Protein AF-A0A7X2J2Y0-F1 (afdb_monomer_lite)

Organism: NCBI:txid1983721

Radius of gyration: 19.66 Å; chains: 1; bounding box: 50×31×62 Å

pLDDT: mean 77.08, std 15.64, range [27.47, 93.06]

Structure (mmCIF, N/CA/C/O backbone):
data_AF-A0A7X2J2Y0-F1
#
_entry.id   AF-A0A7X2J2Y0-F1
#
loop_
_atom_site.group_PDB
_atom_site.id
_atom_site.type_symbol
_atom_site.label_atom_id
_atom_site.label_alt_id
_atom_site.label_comp_id
_atom_site.label_asym_id
_atom_site.label_entity_id
_atom_site.label_seq_id
_atom_site.pdbx_PDB_ins_code
_atom_site.Cartn_x
_atom_site.Cartn_y
_atom_site.Cartn_z
_atom_site.occupancy
_atom_site.B_iso_or_equiv
_atom_site.auth_seq_id
_atom_site.auth_comp_id
_atom_site.auth_asym_id
_atom_site.auth_atom_id
_atom_site.pdbx_PDB_model_num
ATOM 1 N N . MET A 1 1 ? -26.648 -0.252 -10.427 1.00 41.62 1 MET A N 1
ATOM 2 C CA . MET A 1 1 ? -26.127 -0.951 -9.235 1.00 41.62 1 MET A CA 1
ATOM 3 C C . MET A 1 1 ? -25.918 -2.414 -9.579 1.00 41.62 1 MET A C 1
ATOM 5 O O . MET A 1 1 ? -26.893 -3.125 -9.762 1.00 41.62 1 MET A O 1
ATOM 9 N N . ALA A 1 2 ? -24.660 -2.821 -9.723 1.00 27.47 2 ALA A N 1
ATOM 10 C CA . ALA A 1 2 ? -24.208 -4.209 -9.690 1.00 27.47 2 ALA A CA 1
ATOM 11 C C . ALA A 1 2 ? -22.703 -4.149 -9.394 1.00 27.47 2 ALA A C 1
ATOM 13 O O . ALA A 1 2 ? -21.898 -3.905 -10.289 1.00 27.47 2 ALA A O 1
ATOM 14 N N . GLY A 1 3 ? -22.339 -4.238 -8.113 1.00 31.41 3 GLY A N 1
ATOM 15 C CA . GLY A 1 3 ? -20.948 -4.398 -7.707 1.00 31.41 3 GLY A CA 1
ATOM 16 C C . GLY A 1 3 ? -20.514 -5.809 -8.077 1.00 31.41 3 GLY A C 1
ATOM 17 O O . GLY A 1 3 ? -20.969 -6.773 -7.466 1.00 31.41 3 GLY A O 1
ATOM 18 N N . SER A 1 4 ? -19.695 -5.934 -9.118 1.00 30.27 4 SER A N 1
ATOM 19 C CA . SER A 1 4 ? -19.041 -7.192 -9.469 1.00 30.27 4 SER A CA 1
ATOM 20 C C . SER A 1 4 ? -18.110 -7.585 -8.323 1.00 30.27 4 SER A C 1
ATOM 22 O O . SER A 1 4 ? -17.033 -7.012 -8.177 1.00 30.27 4 SER A O 1
ATOM 24 N N . SER A 1 5 ? -18.527 -8.546 -7.498 1.00 35.25 5 SER A N 1
ATOM 25 C CA . SER A 1 5 ? -17.664 -9.158 -6.490 1.00 35.25 5 SER A CA 1
ATOM 26 C C . SER A 1 5 ? -16.630 -10.022 -7.209 1.00 35.25 5 SER A C 1
ATOM 28 O O . SER A 1 5 ? -16.938 -11.105 -7.707 1.00 35.25 5 SER A O 1
ATOM 30 N N . ILE A 1 6 ? -15.404 -9.513 -7.314 1.00 44.06 6 ILE A N 1
ATOM 31 C CA . ILE A 1 6 ? -14.263 -10.305 -7.763 1.00 44.06 6 ILE A CA 1
ATOM 32 C C . ILE A 1 6 ? -13.953 -11.274 -6.617 1.00 44.06 6 ILE A C 1
ATOM 34 O O . ILE A 1 6 ? -13.515 -10.848 -5.549 1.00 44.06 6 ILE A O 1
ATOM 38 N N . LYS A 1 7 ? -14.207 -12.574 -6.818 1.00 43.62 7 LYS A N 1
ATOM 39 C CA . LYS A 1 7 ? -13.687 -13.640 -5.946 1.00 43.62 7 LYS A CA 1
ATOM 40 C C . LYS A 1 7 ? -12.171 -13.716 -6.137 1.00 43.62 7 LYS A C 1
ATOM 42 O O . LYS A 1 7 ? -11.680 -14.508 -6.935 1.00 43.62 7 LYS A O 1
ATOM 47 N N . GLY A 1 8 ? -11.443 -12.820 -5.484 1.00 45.56 8 GLY A N 1
ATOM 48 C CA . GLY A 1 8 ? -9.989 -12.815 -5.475 1.00 45.56 8 GLY A CA 1
ATOM 49 C C . GLY A 1 8 ? -9.481 -13.606 -4.280 1.00 45.56 8 GLY A C 1
ATOM 50 O O . GLY A 1 8 ? -9.316 -13.039 -3.206 1.00 45.56 8 GLY A O 1
ATOM 51 N N . GLU A 1 9 ? -9.202 -14.897 -4.456 1.00 52.53 9 GLU A N 1
ATOM 52 C CA . GLU A 1 9 ? -8.346 -15.638 -3.520 1.00 52.53 9 GLU A CA 1
ATOM 53 C C . GLU A 1 9 ? -6.896 -15.176 -3.737 1.00 52.53 9 GLU A C 1
ATOM 55 O O . GLU A 1 9 ? -6.102 -15.808 -4.434 1.00 52.53 9 GLU A O 1
ATOM 60 N N . LEU A 1 10 ? -6.575 -14.000 -3.187 1.00 56.00 10 LEU A N 1
ATOM 61 C CA . LEU A 1 10 ? -5.275 -13.324 -3.309 1.00 56.00 10 LEU A CA 1
ATOM 62 C C . LEU A 1 10 ? -4.146 -14.042 -2.549 1.00 56.00 10 LEU A C 1
ATOM 64 O O . LEU A 1 10 ? -2.988 -13.648 -2.653 1.00 56.00 10 LEU A O 1
ATOM 68 N N . GLU A 1 11 ? -4.466 -15.137 -1.856 1.00 51.72 11 GLU A N 1
ATOM 69 C CA . GLU A 1 11 ? -3.502 -16.113 -1.330 1.00 51.72 11 GLU A CA 1
ATOM 70 C C . GLU A 1 11 ? -2.666 -16.766 -2.449 1.00 51.72 11 GLU A C 1
ATOM 72 O O . GLU A 1 11 ? -1.589 -17.290 -2.182 1.00 51.72 11 GLU A O 1
ATOM 77 N N . ASN A 1 12 ? -3.125 -16.666 -3.703 1.00 54.06 12 ASN A N 1
ATOM 78 C CA . ASN A 1 12 ? -2.427 -17.137 -4.898 1.00 54.06 12 ASN A CA 1
ATOM 79 C C . ASN A 1 12 ? -1.620 -16.045 -5.628 1.00 54.06 12 ASN A C 1
ATOM 81 O O . ASN A 1 12 ? -1.160 -16.295 -6.744 1.00 54.06 12 ASN A O 1
ATOM 85 N N . ILE A 1 13 ? -1.465 -14.829 -5.074 1.00 62.84 13 ILE A N 1
ATOM 86 C CA . ILE A 1 13 ? -0.519 -13.876 -5.672 1.00 62.84 13 ILE A CA 1
ATOM 87 C C . ILE A 1 13 ? 0.885 -14.455 -5.532 1.00 62.84 13 ILE A C 1
ATOM 89 O O . ILE A 1 13 ? 1.342 -14.753 -4.429 1.00 62.84 13 ILE A O 1
ATOM 93 N N . ASP A 1 14 ? 1.557 -14.570 -6.672 1.00 66.38 14 ASP A N 1
ATOM 94 C CA . ASP A 1 14 ? 2.943 -14.990 -6.768 1.00 66.38 14 ASP A CA 1
ATOM 95 C C . ASP A 1 14 ? 3.822 -14.179 -5.804 1.00 66.38 14 ASP A C 1
ATOM 97 O O . ASP A 1 14 ? 3.941 -12.953 -5.913 1.00 66.38 14 ASP A O 1
ATOM 101 N N . SER A 1 15 ? 4.431 -14.869 -4.837 1.00 70.94 15 SER A N 1
ATOM 102 C CA . SER A 1 15 ? 5.311 -14.261 -3.841 1.00 70.94 15 SER A CA 1
ATOM 103 C C . SER A 1 15 ? 6.481 -13.510 -4.472 1.00 70.94 15 SER A C 1
ATOM 105 O O . SER A 1 15 ? 6.983 -12.568 -3.863 1.00 70.94 15 SER A O 1
ATOM 107 N N . GLU A 1 16 ? 6.878 -13.864 -5.698 1.00 75.50 16 GLU A N 1
ATOM 108 C CA . GLU A 1 16 ? 7.940 -13.181 -6.446 1.00 75.50 16 GLU A CA 1
ATOM 109 C C . GLU A 1 16 ? 7.574 -11.741 -6.840 1.00 75.50 16 GLU A C 1
ATOM 111 O O . GLU A 1 16 ? 8.443 -10.958 -7.226 1.00 75.50 16 GLU A O 1
ATOM 116 N N . ARG A 1 17 ? 6.292 -11.370 -6.728 1.00 83.88 17 ARG A N 1
ATOM 117 C CA . ARG A 1 17 ? 5.774 -10.022 -7.004 1.00 83.88 17 ARG A CA 1
ATOM 118 C C . ARG A 1 17 ? 5.610 -9.166 -5.753 1.00 83.88 17 ARG A C 1
ATOM 120 O O . ARG A 1 17 ? 5.213 -8.007 -5.871 1.00 83.88 17 ARG A O 1
ATOM 127 N N . LEU A 1 18 ? 5.867 -9.709 -4.561 1.00 89.38 18 LEU A N 1
ATOM 128 C CA . LEU A 1 18 ? 5.766 -8.976 -3.301 1.00 89.38 18 LEU A C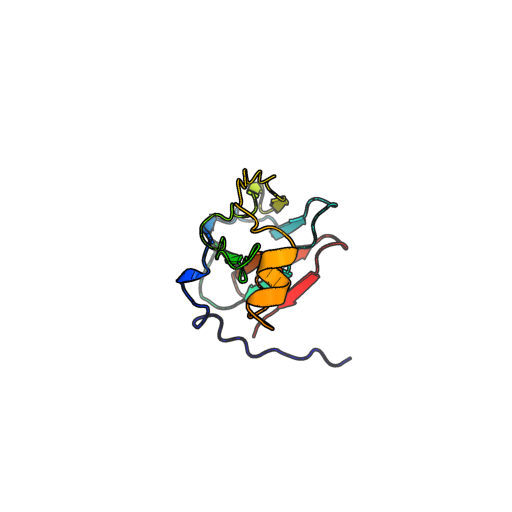A 1
ATOM 129 C C . LEU A 1 18 ? 6.980 -8.055 -3.129 1.00 89.38 18 LEU A C 1
ATOM 131 O O . LEU A 1 18 ? 8.089 -8.521 -2.898 1.00 89.38 18 LEU A O 1
ATOM 135 N N . LEU A 1 19 ? 6.754 -6.742 -3.163 1.00 90.25 19 LEU A N 1
ATOM 136 C CA . LEU A 1 19 ? 7.804 -5.746 -2.932 1.00 90.25 19 LEU A CA 1
ATOM 137 C C . LEU A 1 19 ? 7.977 -5.407 -1.449 1.00 90.25 19 LEU A C 1
ATOM 139 O O . LEU A 1 19 ? 9.083 -5.134 -0.986 1.00 90.25 19 LEU A O 1
ATOM 143 N N . LYS A 1 20 ? 6.876 -5.365 -0.691 1.00 92.06 20 LYS A N 1
ATOM 144 C CA . LYS A 1 20 ? 6.897 -4.999 0.731 1.00 92.06 20 LYS A CA 1
ATOM 145 C C . LYS A 1 20 ? 5.730 -5.631 1.476 1.00 92.06 20 LYS A C 1
ATOM 147 O O . LYS A 1 20 ? 4.617 -5.649 0.963 1.00 92.06 20 LYS A O 1
ATOM 152 N N . ARG A 1 21 ? 5.966 -6.062 2.717 1.00 93.06 21 ARG A N 1
ATOM 153 C CA . ARG A 1 21 ? 4.920 -6.437 3.677 1.00 93.06 21 ARG A CA 1
ATOM 154 C C . ARG A 1 21 ? 5.199 -5.802 5.033 1.00 93.06 21 ARG A C 1
ATOM 156 O O . ARG A 1 21 ? 6.331 -5.827 5.505 1.00 93.06 21 ARG A O 1
ATOM 163 N N . GLU A 1 22 ? 4.172 -5.241 5.655 1.00 92.56 22 GLU A N 1
ATOM 164 C CA . GLU A 1 22 ? 4.264 -4.563 6.946 1.00 92.56 22 GLU A CA 1
ATOM 165 C C . GLU A 1 22 ? 3.006 -4.822 7.783 1.00 92.56 22 GLU A C 1
ATOM 167 O O . GLU A 1 22 ? 1.901 -4.894 7.250 1.00 92.56 22 GLU A O 1
ATOM 172 N N . GLN A 1 23 ? 3.168 -4.967 9.100 1.00 92.25 23 GLN A N 1
ATOM 173 C CA . GLN A 1 23 ? 2.047 -5.062 10.036 1.00 92.25 23 GLN A CA 1
ATOM 174 C C . GLN A 1 23 ? 1.943 -3.782 10.856 1.00 92.25 23 GLN A C 1
ATOM 176 O O . GLN A 1 23 ? 2.888 -3.378 11.532 1.00 92.25 23 GLN A O 1
ATOM 181 N N . LEU A 1 24 ? 0.762 -3.179 10.836 1.00 91.56 24 LEU A N 1
ATOM 182 C CA . LEU A 1 24 ? 0.446 -1.932 11.509 1.00 91.56 24 LEU A CA 1
ATOM 183 C C . LEU A 1 24 ? -0.508 -2.213 12.666 1.00 91.56 24 LEU A C 1
ATOM 185 O O . LEU A 1 24 ? -1.494 -2.937 12.521 1.00 91.56 24 LEU A O 1
ATOM 189 N N . LYS A 1 25 ? -0.220 -1.643 13.836 1.00 91.19 25 LYS A N 1
ATOM 190 C CA . LYS A 1 25 ? -1.079 -1.769 15.015 1.00 91.19 25 LYS A CA 1
ATOM 191 C C . LYS A 1 25 ? -1.996 -0.558 15.110 1.00 91.19 25 LYS A C 1
ATOM 193 O O . LYS A 1 25 ? -1.515 0.566 15.235 1.00 91.19 25 LYS A O 1
ATOM 198 N N . LEU A 1 26 ? -3.300 -0.804 15.109 1.00 88.25 26 LEU A N 1
ATOM 199 C CA . LEU A 1 26 ? -4.299 0.237 15.297 1.00 88.25 26 LEU A CA 1
ATOM 200 C C . LEU A 1 26 ? -4.250 0.777 16.729 1.00 88.25 26 LEU A C 1
ATOM 202 O O . LEU A 1 26 ? -4.146 0.024 17.704 1.00 88.25 26 LEU A O 1
ATOM 206 N N . GLN A 1 27 ? -4.339 2.097 16.846 1.00 85.88 27 GLN A N 1
ATOM 207 C CA . GLN A 1 27 ? -4.591 2.778 18.106 1.00 85.88 27 GLN A CA 1
ATOM 208 C C . GLN A 1 27 ? -6.081 2.640 18.451 1.00 85.88 27 GLN A C 1
ATOM 210 O O . GLN A 1 27 ? -6.924 2.908 17.592 1.00 85.88 27 GLN A O 1
ATOM 215 N N . PRO A 1 28 ? -6.437 2.221 19.677 1.00 82.38 28 PRO A N 1
ATOM 216 C CA . PRO A 1 28 ? -7.834 2.122 20.084 1.00 82.38 28 PRO A CA 1
ATOM 217 C C . PRO A 1 28 ? -8.553 3.476 20.017 1.00 82.38 28 PRO A C 1
ATOM 219 O O . PRO A 1 28 ? -7.974 4.504 20.362 1.00 82.38 28 PRO A O 1
ATOM 222 N N . GLY A 1 29 ? -9.832 3.462 19.637 1.00 77.12 29 GLY A N 1
ATOM 223 C CA . GLY A 1 29 ? -10.708 4.637 19.723 1.00 77.12 29 GLY A CA 1
ATOM 224 C C . GLY A 1 29 ? -10.545 5.683 18.615 1.00 77.12 29 GLY A C 1
ATOM 225 O O . GLY A 1 29 ? -11.134 6.753 18.731 1.00 77.12 29 GLY A O 1
ATOM 226 N N . GLN A 1 30 ? -9.782 5.398 17.554 1.00 76.50 30 GLN A N 1
ATOM 227 C CA . GLN A 1 30 ? -9.692 6.251 16.363 1.00 76.50 30 GLN A CA 1
ATOM 228 C C . GLN A 1 30 ? -10.133 5.486 15.106 1.00 76.50 30 GLN A C 1
ATOM 230 O O . GLN A 1 30 ? -9.746 4.320 14.965 1.00 76.50 30 GLN A O 1
ATOM 235 N N . PRO A 1 31 ? -10.895 6.117 14.191 1.00 81.81 31 PRO A N 1
ATOM 236 C CA . PRO A 1 31 ? -11.224 5.515 12.902 1.00 81.81 31 PRO A CA 1
ATOM 237 C C . PRO A 1 31 ? -9.952 5.288 12.079 1.00 81.81 31 PRO A C 1
ATOM 239 O O . PRO A 1 31 ? -8.929 5.941 12.302 1.00 81.81 31 PRO A O 1
ATOM 242 N N . PHE A 1 32 ? -10.003 4.336 11.150 1.00 86.44 32 PHE A N 1
ATOM 243 C CA . PHE A 1 32 ? -8.930 4.144 10.184 1.00 86.44 32 PHE A CA 1
ATOM 244 C C . PHE A 1 32 ? -9.211 4.970 8.933 1.00 86.44 32 PHE A C 1
ATOM 246 O O . PHE A 1 32 ? -10.282 4.868 8.333 1.00 86.44 32 PHE A O 1
ATOM 253 N N . SER A 1 33 ? -8.218 5.749 8.520 1.00 86.94 33 SER A N 1
ATOM 254 C CA . SER A 1 33 ? -8.297 6.573 7.319 1.00 86.94 33 SER A CA 1
ATOM 255 C C . SER A 1 33 ? -7.167 6.200 6.364 1.00 86.94 33 SER A C 1
ATOM 257 O O . SER A 1 33 ? -6.035 5.935 6.775 1.00 86.94 33 SER A O 1
ATOM 259 N N . PHE A 1 34 ? -7.458 6.198 5.073 1.00 85.81 34 PHE A N 1
ATOM 260 C CA . PHE A 1 34 ? -6.508 5.912 4.013 1.00 85.81 34 PHE A CA 1
ATOM 261 C C . PHE A 1 34 ? -6.347 7.141 3.125 1.00 85.81 34 PHE A C 1
ATOM 263 O O . PHE A 1 34 ? -7.327 7.707 2.647 1.00 85.81 34 PHE A O 1
ATOM 270 N N . LYS A 1 35 ? -5.099 7.545 2.896 1.00 86.00 35 LYS A N 1
ATOM 271 C CA . LYS A 1 35 ? -4.756 8.735 2.123 1.00 86.00 35 LYS A CA 1
ATOM 272 C C . LYS A 1 35 ? -3.692 8.430 1.091 1.00 86.00 35 LYS A C 1
ATOM 274 O O . LYS A 1 35 ? -2.770 7.645 1.321 1.00 86.00 35 LYS A O 1
ATOM 279 N N . VAL A 1 36 ? -3.796 9.111 -0.036 1.00 78.50 36 VAL A N 1
ATOM 280 C CA . VAL A 1 36 ? -2.832 9.025 -1.128 1.00 78.50 36 VAL A CA 1
ATOM 281 C C . VAL A 1 36 ? -2.365 10.433 -1.454 1.00 78.50 36 VAL A C 1
ATOM 283 O O . VAL A 1 36 ? -3.146 11.377 -1.413 1.00 78.50 36 VAL A O 1
ATOM 286 N N . SER A 1 37 ? -1.075 10.598 -1.736 1.00 72.81 37 SER A N 1
ATOM 287 C CA . SER A 1 37 ? -0.576 11.857 -2.287 1.00 72.81 37 SER A CA 1
ATOM 288 C C . SER A 1 37 ? -1.137 12.076 -3.698 1.00 72.81 37 SER A C 1
ATOM 290 O O . SER A 1 37 ? -0.988 11.185 -4.533 1.00 72.81 37 SER A O 1
ATOM 292 N N . ALA A 1 38 ? -1.681 13.266 -3.961 1.00 57.03 38 ALA A N 1
ATOM 293 C CA . ALA A 1 38 ? -2.489 13.619 -5.138 1.00 57.03 38 ALA A CA 1
ATOM 294 C C . ALA A 1 38 ? -1.901 13.295 -6.531 1.00 57.03 38 ALA A C 1
ATOM 296 O O . ALA A 1 38 ? -2.631 13.220 -7.515 1.00 57.03 38 ALA A O 1
ATOM 297 N N . ASP A 1 39 ? -0.595 13.041 -6.634 1.00 66.38 39 ASP A N 1
ATOM 298 C CA . ASP A 1 39 ? 0.074 12.754 -7.909 1.00 66.38 39 ASP A CA 1
ATOM 299 C C . ASP A 1 39 ? 0.165 11.250 -8.240 1.00 66.38 39 ASP A C 1
ATOM 301 O O . ASP A 1 39 ? 0.880 10.846 -9.163 1.00 66.38 39 ASP A O 1
ATOM 305 N N . TYR A 1 40 ? -0.518 10.385 -7.482 1.00 71.25 40 TYR A N 1
ATOM 306 C CA . TYR A 1 40 ? -0.456 8.936 -7.661 1.00 71.25 40 TYR A CA 1
ATOM 307 C C . TYR A 1 40 ? -1.816 8.263 -7.462 1.00 71.25 40 TYR A C 1
ATOM 309 O O . TYR A 1 40 ? -2.525 8.556 -6.512 1.00 71.25 40 TYR A O 1
ATOM 317 N N . PHE A 1 41 ? -2.151 7.297 -8.324 1.00 73.00 41 PHE A N 1
ATOM 318 C CA . PHE A 1 41 ? -3.402 6.532 -8.250 1.00 73.00 41 PHE A CA 1
ATOM 319 C C . PHE A 1 41 ? -3.105 5.042 -7.991 1.00 73.00 41 PHE A C 1
ATOM 321 O O . PHE A 1 41 ? -3.008 4.260 -8.946 1.00 73.00 41 PHE A O 1
ATOM 328 N N . PRO A 1 42 ? -2.908 4.618 -6.725 1.00 77.38 42 PRO A N 1
ATOM 329 C CA . PRO A 1 42 ? -2.703 3.217 -6.388 1.00 77.38 42 PRO A CA 1
ATOM 330 C C . PRO A 1 42 ? -3.969 2.417 -6.658 1.00 77.38 42 PRO A C 1
ATOM 332 O O . PRO A 1 42 ? -5.081 2.865 -6.384 1.00 77.38 42 PRO A O 1
ATOM 335 N N . MET A 1 43 ? -3.793 1.172 -7.091 1.00 85.69 43 MET A N 1
ATOM 336 C CA . MET A 1 43 ? -4.874 0.198 -7.008 1.00 85.69 43 MET A CA 1
ATOM 337 C C . MET A 1 43 ? -4.882 -0.390 -5.598 1.00 85.69 43 MET A C 1
ATOM 339 O O . MET A 1 43 ? -3.947 -1.101 -5.225 1.00 85.69 43 MET A O 1
ATOM 343 N N . VAL A 1 44 ? -5.920 -0.085 -4.821 1.00 89.44 44 VAL A N 1
ATOM 344 C CA . VAL A 1 44 ? -6.050 -0.542 -3.434 1.00 89.44 44 VAL A CA 1
ATOM 345 C C . VAL A 1 44 ? -7.095 -1.648 -3.355 1.00 89.44 44 VAL A C 1
ATOM 347 O O . VAL A 1 44 ? -8.215 -1.499 -3.842 1.00 89.44 44 VAL A O 1
ATOM 350 N N . TYR A 1 45 ? -6.727 -2.758 -2.727 1.00 90.50 45 TYR A N 1
ATOM 351 C CA . TYR A 1 45 ? -7.592 -3.899 -2.469 1.00 90.50 45 TYR A CA 1
ATOM 352 C C . TYR A 1 45 ? -7.680 -4.123 -0.968 1.00 90.50 45 TYR A C 1
ATOM 354 O O . TYR A 1 45 ? -6.659 -4.198 -0.286 1.00 90.50 45 TYR A O 1
ATOM 362 N N . VAL A 1 46 ? -8.901 -4.223 -0.455 1.00 90.44 46 VAL A N 1
ATOM 363 C CA . VAL A 1 46 ? -9.170 -4.412 0.968 1.00 90.44 46 VAL A CA 1
ATOM 364 C C . VAL A 1 46 ? -9.850 -5.749 1.177 1.00 90.44 46 VAL A C 1
ATOM 366 O O . VAL A 1 46 ? -10.947 -5.984 0.673 1.00 90.44 46 VAL A O 1
ATOM 369 N N . ASP A 1 47 ? -9.217 -6.581 1.987 1.00 90.06 47 ASP A N 1
ATOM 370 C CA . ASP A 1 47 ? -9.750 -7.831 2.492 1.00 90.06 47 ASP A CA 1
ATOM 371 C C . ASP A 1 47 ? -10.141 -7.677 3.959 1.00 90.06 47 ASP A C 1
ATOM 373 O O . ASP A 1 47 ? -9.297 -7.512 4.846 1.00 90.06 47 ASP A O 1
ATOM 377 N N . LYS A 1 48 ? -11.449 -7.740 4.209 1.00 87.44 48 LYS A N 1
ATOM 378 C CA . LYS A 1 48 ? -12.043 -7.666 5.547 1.00 87.44 48 LYS A CA 1
ATOM 379 C C . LYS A 1 48 ? -12.197 -9.059 6.179 1.00 87.44 48 LYS A C 1
ATOM 381 O O . LYS A 1 48 ? -13.218 -9.345 6.803 1.00 87.44 48 LYS A O 1
ATOM 386 N N . LYS A 1 49 ? -11.211 -9.948 6.008 1.00 75.88 49 LYS A N 1
ATOM 387 C CA . LYS A 1 49 ? -11.205 -11.301 6.588 1.00 75.88 49 LYS A CA 1
ATOM 388 C C . LYS A 1 49 ? -10.188 -11.447 7.714 1.00 75.88 49 LYS A C 1
ATOM 390 O O . LYS A 1 49 ? -8.991 -11.218 7.542 1.00 75.88 49 LYS A O 1
ATOM 395 N N . GLY A 1 50 ? -10.649 -11.986 8.839 1.00 64.19 50 GLY A N 1
ATOM 396 C CA . GLY A 1 50 ? -9.788 -12.537 9.886 1.00 64.19 50 GLY A CA 1
ATOM 397 C C . GLY A 1 50 ? -10.143 -12.081 11.296 1.00 64.19 50 GLY A C 1
ATOM 398 O O . GLY A 1 50 ? -10.973 -11.202 11.497 1.00 64.19 50 GLY A O 1
ATOM 399 N N . ASP A 1 51 ? -9.477 -12.688 12.280 1.00 63.97 51 ASP A N 1
ATOM 400 C CA . ASP A 1 51 ? -9.625 -12.361 13.706 1.00 63.97 51 ASP A CA 1
ATOM 401 C C . ASP A 1 51 ? -8.779 -11.159 14.148 1.00 63.97 51 ASP A C 1
ATOM 403 O O . ASP A 1 51 ? -8.715 -10.877 15.342 1.00 63.97 51 ASP A O 1
ATOM 407 N N . GLN A 1 52 ? -8.122 -10.465 13.207 1.00 64.19 52 GLN A N 1
ATOM 408 C CA . GLN A 1 52 ? -7.091 -9.470 13.493 1.00 64.19 52 GLN A CA 1
ATOM 409 C C . GLN A 1 52 ? -7.666 -8.341 14.350 1.00 64.19 52 GLN A C 1
ATOM 411 O O . GLN A 1 52 ? -8.169 -7.358 13.832 1.00 64.19 52 GLN A O 1
ATOM 416 N N . ALA A 1 53 ? -7.613 -8.479 15.675 1.00 71.12 53 ALA A N 1
ATOM 417 C CA . ALA A 1 53 ? -8.431 -7.662 16.565 1.00 71.12 53 ALA A CA 1
ATOM 418 C C . ALA A 1 53 ? -8.134 -6.162 16.418 1.00 71.12 53 ALA A C 1
ATOM 420 O O . ALA A 1 53 ? -9.045 -5.351 16.482 1.00 71.12 53 ALA A O 1
ATOM 421 N N . ASN A 1 54 ? -6.856 -5.814 16.206 1.00 79.88 54 ASN A N 1
ATOM 422 C CA . ASN A 1 54 ? -6.354 -4.436 16.115 1.00 79.88 54 ASN A CA 1
ATOM 423 C C . ASN A 1 54 ? -5.118 -4.318 15.206 1.00 79.88 54 ASN A C 1
ATOM 425 O O . ASN A 1 54 ? -4.208 -3.529 15.478 1.00 79.88 54 ASN A O 1
ATOM 429 N N . ARG A 1 55 ? -5.008 -5.168 14.183 1.00 88.06 55 ARG A N 1
ATOM 430 C CA . ARG A 1 55 ? -3.866 -5.148 13.263 1.00 88.06 55 ARG A CA 1
ATOM 431 C C . ARG A 1 55 ? -4.353 -5.002 11.837 1.00 88.06 55 ARG A C 1
ATOM 433 O O . ARG A 1 55 ? -5.426 -5.488 11.502 1.00 88.06 55 ARG A O 1
ATOM 440 N N . ILE A 1 56 ? -3.543 -4.319 11.046 1.00 89.56 56 ILE A N 1
ATOM 441 C CA . ILE A 1 56 ? -3.677 -4.242 9.601 1.00 89.56 56 ILE A CA 1
ATOM 442 C C . ILE A 1 56 ? -2.396 -4.811 9.019 1.00 89.56 56 ILE A C 1
ATOM 444 O O . ILE A 1 56 ? -1.303 -4.415 9.424 1.00 89.56 56 ILE A O 1
ATOM 448 N N . GLU A 1 57 ? -2.520 -5.728 8.074 1.00 91.69 57 GLU A N 1
ATOM 449 C CA . GLU A 1 57 ? -1.396 -6.127 7.238 1.00 91.69 57 GLU A CA 1
ATOM 450 C C . GLU A 1 57 ? -1.462 -5.364 5.920 1.00 91.69 57 GLU A C 1
ATOM 452 O O . GLU A 1 57 ? -2.484 -5.378 5.234 1.00 91.69 57 GLU A O 1
ATOM 457 N N . VAL A 1 58 ? -0.363 -4.703 5.572 1.00 92.38 58 VAL A N 1
ATOM 458 C CA . VAL A 1 58 ? -0.193 -4.011 4.299 1.00 92.38 58 VAL A CA 1
ATOM 459 C C . VAL A 1 58 ? 0.807 -4.796 3.470 1.00 92.38 58 VAL A C 1
ATOM 461 O O . VAL A 1 58 ? 1.929 -5.034 3.914 1.00 92.38 58 VAL A O 1
ATOM 464 N N . SER A 1 59 ? 0.417 -5.182 2.262 1.00 92.56 59 SER A N 1
ATOM 465 C CA . SER A 1 59 ? 1.315 -5.774 1.271 1.00 92.56 59 SER A CA 1
ATOM 466 C C . SER A 1 59 ? 1.311 -4.929 -0.000 1.00 92.56 59 SER A C 1
ATOM 468 O O . SER A 1 59 ? 0.250 -4.538 -0.480 1.00 92.56 59 SER A O 1
ATOM 470 N N . ILE A 1 60 ? 2.491 -4.646 -0.546 1.00 92.38 60 ILE A N 1
ATOM 471 C CA . ILE A 1 60 ? 2.669 -3.984 -1.838 1.00 92.38 60 ILE A CA 1
ATOM 472 C C . ILE A 1 60 ? 3.177 -5.019 -2.829 1.00 92.38 60 ILE A C 1
ATOM 474 O O . ILE A 1 60 ? 4.224 -5.626 -2.603 1.00 92.38 60 ILE A O 1
ATOM 478 N N . TYR A 1 61 ? 2.464 -5.163 -3.939 1.00 90.69 61 TYR A N 1
ATOM 479 C CA . TYR A 1 61 ? 2.859 -6.012 -5.057 1.00 90.69 61 TYR A CA 1
ATOM 480 C C . TYR A 1 61 ? 3.156 -5.173 -6.295 1.00 90.69 61 TYR A C 1
ATOM 482 O O . TYR A 1 61 ? 2.600 -4.084 -6.448 1.00 90.69 61 TYR A O 1
ATOM 490 N N . SER A 1 62 ? 3.976 -5.688 -7.206 1.00 89.00 62 SER A N 1
ATOM 491 C CA . SER A 1 62 ? 4.177 -5.110 -8.536 1.00 89.00 62 SER A CA 1
ATOM 492 C C . SER A 1 62 ? 3.680 -6.026 -9.647 1.00 89.00 62 SER A C 1
ATOM 494 O O . SER A 1 62 ? 3.732 -7.252 -9.564 1.00 89.00 62 SER A O 1
ATOM 496 N N . THR A 1 63 ? 3.213 -5.424 -10.737 1.00 87.44 63 THR A N 1
ATOM 497 C CA . THR A 1 63 ? 3.136 -6.124 -12.024 1.00 87.44 63 THR A CA 1
ATOM 498 C C . THR A 1 63 ? 4.525 -6.206 -12.659 1.00 87.44 63 THR A C 1
ATOM 500 O O . THR A 1 63 ? 5.471 -5.577 -12.189 1.00 87.44 63 THR A O 1
ATOM 503 N N . ALA A 1 64 ? 4.647 -6.935 -13.770 1.00 86.62 64 ALA A N 1
ATOM 504 C CA . ALA A 1 64 ? 5.887 -6.958 -14.539 1.00 86.62 64 ALA A CA 1
ATOM 505 C C . ALA A 1 64 ? 6.352 -5.548 -14.929 1.00 86.62 64 ALA A C 1
ATOM 507 O O . ALA A 1 64 ? 5.551 -4.734 -15.396 1.00 86.62 64 ALA A O 1
ATOM 508 N N . PHE A 1 65 ? 7.648 -5.300 -14.743 1.00 87.25 65 PHE A N 1
ATOM 509 C CA . PHE A 1 65 ? 8.355 -4.149 -15.278 1.00 87.25 65 PHE A CA 1
ATOM 510 C C . PHE A 1 65 ? 9.333 -4.643 -16.337 1.00 87.25 65 PHE A C 1
ATOM 512 O O . PHE A 1 65 ? 10.396 -5.160 -16.004 1.00 87.25 65 PHE A O 1
ATOM 519 N N . ILE A 1 66 ? 8.974 -4.493 -17.610 1.00 86.94 66 ILE A N 1
ATOM 520 C CA . ILE A 1 66 ? 9.854 -4.867 -18.719 1.00 86.94 66 ILE A CA 1
ATOM 521 C C . ILE A 1 66 ? 10.298 -3.600 -19.431 1.00 86.94 66 ILE A C 1
ATOM 523 O O . ILE A 1 66 ? 9.462 -2.822 -19.895 1.00 86.94 66 ILE A O 1
ATOM 527 N N . LEU A 1 67 ? 11.606 -3.405 -19.541 1.00 82.94 67 LEU A N 1
ATOM 528 C CA . LEU A 1 67 ? 12.193 -2.255 -20.207 1.00 82.94 67 LEU A CA 1
ATOM 529 C C . LEU A 1 67 ? 13.188 -2.728 -21.256 1.00 82.94 67 LEU A C 1
ATOM 531 O O . LEU A 1 67 ? 14.231 -3.277 -20.921 1.00 82.94 67 LEU A O 1
ATOM 535 N N . GLU A 1 68 ? 12.846 -2.534 -22.531 1.00 78.06 68 GLU A N 1
ATOM 536 C CA . GLU A 1 68 ? 13.695 -2.921 -23.670 1.00 78.06 68 GLU A CA 1
ATOM 537 C C . GLU A 1 68 ? 14.073 -4.420 -23.641 1.00 78.06 68 GLU A C 1
ATOM 539 O O . GLU A 1 68 ? 15.195 -4.822 -23.952 1.00 78.06 68 GLU A O 1
ATOM 544 N N . GLY A 1 69 ? 13.129 -5.258 -23.199 1.00 76.75 69 GLY A N 1
ATOM 545 C CA . GLY A 1 69 ? 13.312 -6.705 -23.049 1.00 76.75 69 GLY A CA 1
ATOM 546 C C . GLY A 1 69 ? 14.020 -7.150 -21.764 1.00 76.75 69 GLY A C 1
ATOM 547 O O . GLY A 1 69 ? 14.102 -8.353 -21.528 1.00 76.75 69 GLY A O 1
ATOM 548 N N . PHE A 1 70 ? 14.490 -6.228 -20.919 1.00 80.75 70 PHE A N 1
ATOM 549 C CA . PHE A 1 70 ? 15.028 -6.550 -19.596 1.00 80.75 70 PHE A CA 1
ATOM 550 C C . PHE A 1 70 ? 13.909 -6.586 -18.555 1.00 80.75 70 PHE A C 1
ATOM 552 O O . PHE A 1 70 ? 13.105 -5.655 -18.480 1.00 80.75 70 PHE A O 1
ATOM 559 N N . ASP A 1 71 ? 13.868 -7.648 -17.747 1.00 84.81 71 ASP A N 1
ATOM 560 C CA . ASP A 1 71 ? 12.980 -7.714 -16.588 1.00 84.81 71 ASP A CA 1
ATOM 561 C C . ASP A 1 71 ? 13.596 -6.934 -15.423 1.00 84.81 71 ASP A C 1
ATOM 563 O O . ASP A 1 71 ? 14.600 -7.334 -14.839 1.00 84.81 71 ASP A O 1
ATOM 567 N N . MET A 1 72 ? 12.983 -5.796 -15.120 1.00 85.38 72 MET A N 1
ATOM 568 C CA . MET A 1 72 ? 13.364 -4.864 -14.062 1.00 85.38 72 MET A CA 1
ATOM 569 C C . MET A 1 72 ? 12.428 -4.987 -12.846 1.00 85.38 72 MET A C 1
ATOM 571 O O . MET A 1 72 ? 12.454 -4.136 -11.958 1.00 85.38 72 MET A O 1
ATOM 575 N N . SER A 1 73 ? 11.570 -6.016 -12.788 1.00 85.94 73 SER A N 1
ATOM 576 C CA . SER A 1 73 ? 10.527 -6.149 -11.755 1.00 85.94 73 SER A CA 1
ATOM 577 C C . SER A 1 73 ? 11.097 -6.209 -10.335 1.00 85.94 73 SER A C 1
ATOM 579 O O . SER A 1 73 ? 10.458 -5.717 -9.408 1.00 85.94 73 SER A O 1
ATOM 581 N N . GLN A 1 74 ? 12.291 -6.788 -10.172 1.00 83.06 74 GLN A N 1
ATOM 582 C CA . GLN A 1 74 ? 12.980 -6.920 -8.881 1.00 83.06 74 GLN A CA 1
ATOM 583 C C . GLN A 1 74 ? 13.728 -5.642 -8.462 1.00 83.06 74 GLN A C 1
ATOM 585 O O . GLN A 1 74 ? 14.074 -5.481 -7.298 1.00 83.06 74 GLN A O 1
ATOM 590 N N . GLU A 1 75 ? 13.932 -4.702 -9.388 1.00 84.56 75 GLU A N 1
ATOM 591 C CA . GLU A 1 75 ? 14.622 -3.424 -9.150 1.00 84.56 75 GLU A CA 1
ATOM 592 C C . GLU A 1 75 ? 13.641 -2.297 -8.786 1.00 84.56 75 GLU A C 1
ATOM 594 O O . GLU A 1 75 ? 13.983 -1.110 -8.795 1.00 84.56 75 GLU A O 1
ATOM 599 N N . MET A 1 76 ? 12.378 -2.644 -8.539 1.00 86.44 76 MET A N 1
ATOM 600 C CA . MET A 1 76 ? 11.340 -1.688 -8.189 1.00 86.44 76 MET A CA 1
ATOM 601 C C . MET A 1 76 ? 11.385 -1.328 -6.708 1.00 86.44 76 MET A C 1
ATOM 603 O O . MET A 1 76 ? 11.234 -2.176 -5.832 1.00 86.44 76 MET A O 1
ATOM 607 N N . THR A 1 77 ? 11.460 -0.033 -6.426 1.00 89.75 77 THR A N 1
ATOM 608 C CA . THR A 1 77 ? 11.256 0.494 -5.079 1.00 89.75 77 THR A CA 1
ATOM 609 C C . THR A 1 77 ? 9.761 0.482 -4.740 1.00 89.75 77 THR A C 1
ATOM 611 O O . THR A 1 77 ? 8.962 1.052 -5.494 1.00 89.75 77 THR A O 1
ATOM 614 N N . PRO A 1 78 ? 9.343 -0.132 -3.618 1.00 91.06 78 PRO A N 1
ATOM 615 C CA . PRO A 1 78 ? 7.954 -0.088 -3.182 1.00 91.06 78 PRO A CA 1
ATOM 616 C C . PRO A 1 78 ? 7.513 1.344 -2.862 1.00 91.06 78 PRO A C 1
ATOM 618 O O . PRO A 1 78 ? 8.322 2.182 -2.457 1.00 91.06 78 PRO A O 1
ATOM 621 N N . LEU A 1 79 ? 6.212 1.610 -2.983 1.00 91.00 79 LEU A N 1
ATOM 622 C CA . LEU A 1 79 ? 5.615 2.859 -2.505 1.00 91.00 79 LEU A CA 1
ATOM 623 C C . LEU A 1 79 ? 5.996 3.130 -1.046 1.00 91.00 79 LEU A C 1
ATOM 625 O O . LEU A 1 79 ? 6.059 2.221 -0.209 1.00 91.00 79 LEU A O 1
ATOM 629 N N . GLN A 1 80 ? 6.202 4.406 -0.729 1.00 91.88 80 GLN A N 1
ATOM 630 C CA . GLN A 1 80 ? 6.414 4.820 0.644 1.00 91.88 80 GLN A CA 1
ATOM 631 C C . GLN A 1 80 ? 5.091 4.726 1.396 1.00 91.88 80 GLN A C 1
ATOM 633 O O . GLN A 1 80 ? 4.072 5.257 0.959 1.00 91.88 80 GLN A O 1
ATOM 638 N N . ILE A 1 81 ? 5.141 4.062 2.547 1.00 91.31 81 ILE A N 1
ATOM 639 C CA . ILE A 1 81 ? 4.028 3.959 3.480 1.00 91.31 81 ILE A CA 1
ATOM 640 C C . ILE A 1 81 ? 4.401 4.742 4.735 1.00 91.31 81 ILE A C 1
ATOM 642 O O . ILE A 1 81 ? 5.457 4.498 5.321 1.00 91.31 81 ILE A O 1
ATOM 646 N N . LEU A 1 82 ? 3.518 5.640 5.164 1.00 92.88 82 LEU A N 1
ATOM 647 C CA . LEU A 1 82 ? 3.581 6.304 6.460 1.00 92.88 82 LEU A CA 1
ATOM 648 C C . LEU A 1 82 ? 2.299 6.001 7.231 1.00 92.88 82 LEU A C 1
ATOM 650 O O . LEU A 1 82 ? 1.205 6.277 6.747 1.00 92.88 82 LEU A O 1
ATOM 654 N N . PHE A 1 83 ? 2.433 5.462 8.440 1.00 92.62 83 PHE A N 1
ATOM 655 C CA . PHE A 1 83 ? 1.294 5.178 9.305 1.00 92.62 83 PHE A CA 1
ATOM 656 C C . PHE A 1 83 ? 1.372 5.996 10.592 1.00 92.62 83 PHE A C 1
ATOM 658 O O . PHE A 1 83 ? 2.288 5.830 11.398 1.00 92.62 83 PHE A O 1
ATOM 665 N N . GLN A 1 84 ? 0.401 6.884 10.796 1.00 91.56 84 GLN A N 1
ATOM 666 C CA . GLN A 1 84 ? 0.340 7.739 11.978 1.00 91.56 84 GLN A CA 1
ATOM 667 C C . GLN A 1 84 ? -1.116 8.013 12.359 1.00 91.56 84 GLN A C 1
ATOM 669 O O . GLN A 1 84 ? -1.910 8.383 11.504 1.00 91.56 84 GLN A O 1
ATOM 674 N N . LYS A 1 85 ? -1.464 7.872 13.649 1.00 90.12 85 LYS A N 1
ATOM 675 C CA . LYS A 1 85 ? -2.826 8.138 14.171 1.00 90.12 85 LYS A CA 1
ATOM 676 C C . LYS A 1 85 ? -3.922 7.437 13.347 1.00 90.12 85 LYS A C 1
ATOM 678 O O . LYS A 1 85 ? -4.842 8.080 12.854 1.00 90.12 85 LYS A O 1
ATOM 683 N N . ASN A 1 86 ? -3.748 6.135 13.106 1.00 92.06 86 ASN A N 1
ATOM 684 C CA . ASN A 1 86 ? -4.628 5.313 12.264 1.00 92.06 86 ASN A CA 1
ATOM 685 C C . ASN A 1 86 ? -4.832 5.810 10.822 1.00 92.06 86 ASN A C 1
ATOM 687 O O . ASN A 1 86 ? -5.689 5.291 10.114 1.00 92.06 86 ASN A O 1
ATOM 691 N N . THR A 1 87 ? -4.016 6.759 10.362 1.00 92.38 87 THR A N 1
ATOM 692 C CA . THR A 1 87 ? -3.99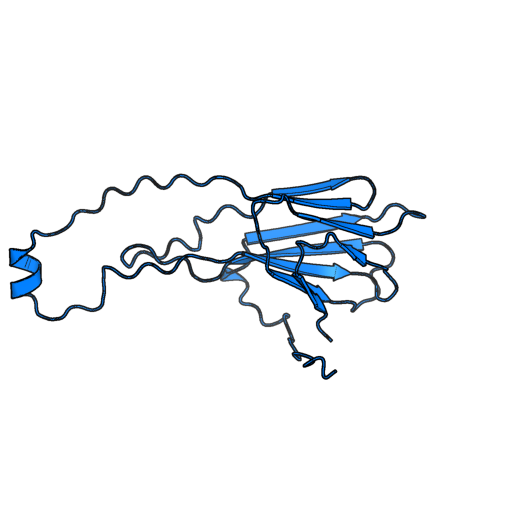6 7.211 8.974 1.00 92.38 87 THR A CA 1
ATOM 693 C C . THR A 1 87 ? -2.859 6.524 8.236 1.00 92.38 87 THR A C 1
ATOM 695 O O . THR A 1 87 ? -1.697 6.649 8.633 1.00 92.38 87 THR A O 1
ATOM 698 N N . LEU A 1 88 ? -3.194 5.798 7.172 1.00 91.69 88 LEU A N 1
ATOM 699 C CA . LEU A 1 88 ? -2.239 5.212 6.242 1.00 91.69 88 LEU A CA 1
ATOM 700 C C . LEU A 1 88 ? -2.064 6.147 5.047 1.00 91.69 88 LEU A C 1
ATOM 702 O O . LEU A 1 88 ? -2.974 6.277 4.236 1.00 91.69 88 LEU A O 1
ATOM 706 N N . SER A 1 89 ? -0.900 6.779 4.945 1.00 91.81 89 SER A N 1
ATOM 707 C CA . SER A 1 89 ? -0.536 7.642 3.825 1.00 91.81 89 SER A CA 1
ATOM 708 C C . SER A 1 89 ? 0.411 6.920 2.879 1.00 91.81 89 SER A C 1
ATOM 710 O O . SER A 1 89 ? 1.384 6.296 3.314 1.00 91.81 89 SER A O 1
ATOM 712 N N . VAL A 1 90 ? 0.146 7.046 1.583 1.00 90.25 90 VAL A N 1
ATOM 713 C CA . VAL A 1 90 ? 0.931 6.414 0.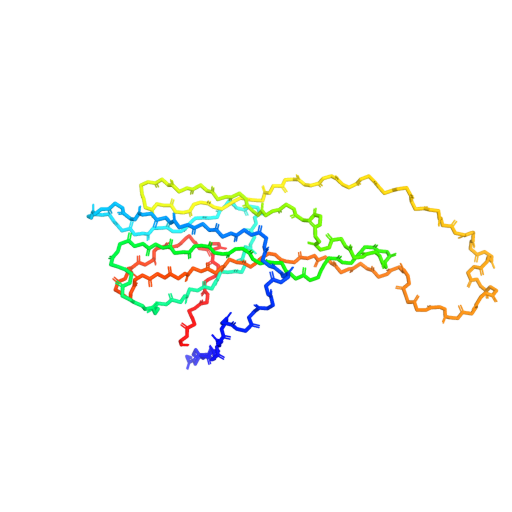521 1.00 90.25 90 VAL A CA 1
ATOM 714 C C . VAL A 1 90 ? 1.453 7.469 -0.442 1.00 90.25 90 VAL A C 1
ATOM 716 O O . VAL A 1 90 ? 0.694 8.331 -0.884 1.00 90.25 90 VAL A O 1
ATOM 719 N N . ALA A 1 91 ? 2.735 7.364 -0.793 1.00 90.31 91 ALA A N 1
ATOM 720 C CA . ALA A 1 91 ? 3.376 8.233 -1.772 1.00 90.31 91 ALA A CA 1
ATOM 721 C C . ALA A 1 91 ? 4.314 7.451 -2.712 1.00 90.31 91 ALA A C 1
ATOM 723 O O . ALA A 1 91 ? 4.927 6.460 -2.293 1.00 90.31 91 ALA A O 1
ATOM 724 N N . PRO A 1 92 ? 4.455 7.877 -3.980 1.00 87.38 92 PRO A N 1
ATOM 725 C CA . PRO A 1 92 ? 5.447 7.312 -4.881 1.00 87.38 92 PRO A CA 1
ATOM 726 C C . PRO A 1 92 ? 6.864 7.671 -4.423 1.00 87.38 92 PRO A C 1
ATOM 728 O O . PRO A 1 92 ? 7.116 8.762 -3.914 1.00 87.38 92 PRO A O 1
ATOM 731 N N . VAL A 1 93 ? 7.809 6.759 -4.651 1.00 86.94 93 VAL A N 1
ATOM 732 C CA . VAL A 1 93 ? 9.239 7.026 -4.467 1.00 86.94 93 VAL A CA 1
ATOM 733 C C . VAL A 1 93 ? 9.865 7.213 -5.849 1.00 86.94 93 VAL A C 1
ATOM 735 O O . VAL A 1 93 ? 9.743 6.308 -6.678 1.00 86.94 93 VAL A O 1
ATOM 738 N N . PRO A 1 94 ? 10.522 8.353 -6.134 1.00 82.00 94 PRO A N 1
ATOM 739 C CA . PRO A 1 94 ? 11.229 8.541 -7.394 1.00 82.00 94 PRO A CA 1
ATOM 740 C C . PRO A 1 94 ? 12.292 7.459 -7.600 1.00 82.00 94 PRO A C 1
ATOM 742 O O . PRO A 1 94 ? 13.105 7.196 -6.712 1.00 82.00 94 PRO A O 1
ATOM 745 N N . MET A 1 95 ? 12.301 6.855 -8.786 1.00 76.88 95 MET A N 1
ATOM 746 C CA . MET A 1 95 ? 13.288 5.853 -9.185 1.00 76.88 95 MET A CA 1
ATOM 747 C C . MET A 1 95 ? 14.070 6.367 -10.388 1.00 76.88 95 MET A C 1
ATOM 749 O O . MET A 1 95 ? 13.480 6.838 -11.359 1.00 76.88 95 MET A O 1
ATOM 753 N N . ASN A 1 96 ? 15.395 6.255 -10.328 1.00 79.44 96 ASN A N 1
ATOM 754 C CA . ASN A 1 96 ? 16.288 6.625 -11.419 1.00 79.44 96 ASN A CA 1
ATOM 755 C C . ASN A 1 96 ? 17.002 5.371 -11.919 1.00 79.44 96 ASN A C 1
ATOM 757 O O . ASN A 1 96 ? 17.785 4.776 -11.181 1.00 79.44 96 ASN A O 1
ATOM 761 N N . TYR A 1 97 ? 16.765 4.999 -13.175 1.00 73.88 97 TYR A N 1
ATOM 762 C CA . TYR A 1 97 ? 17.458 3.889 -13.824 1.00 73.88 97 TYR A CA 1
ATOM 763 C C . TYR A 1 97 ? 18.492 4.439 -14.803 1.00 73.88 97 TYR A C 1
ATOM 765 O O . TYR A 1 97 ? 18.146 5.156 -15.742 1.00 73.88 97 TYR A O 1
ATOM 773 N N . ASN A 1 98 ? 19.768 4.110 -14.591 1.00 71.25 98 ASN A N 1
ATOM 774 C CA . ASN A 1 98 ? 20.821 4.430 -15.548 1.00 71.25 98 ASN A CA 1
ATOM 775 C C . ASN A 1 98 ? 20.980 3.266 -16.528 1.00 71.25 98 ASN A C 1
ATOM 777 O O . ASN A 1 98 ? 21.560 2.234 -16.196 1.00 71.25 98 ASN A O 1
ATOM 781 N N . LEU A 1 99 ? 20.437 3.433 -17.729 1.00 67.06 99 LEU A N 1
ATOM 782 C CA . LEU A 1 99 ? 20.436 2.402 -18.759 1.00 67.06 99 LEU A CA 1
ATOM 783 C C . LEU A 1 99 ? 21.449 2.767 -19.835 1.00 67.06 99 LEU A C 1
ATOM 785 O O . LEU A 1 99 ? 21.244 3.689 -20.619 1.00 67.06 99 LEU A O 1
ATOM 789 N N . SER A 1 100 ? 22.535 2.003 -19.894 1.00 67.81 100 SER A N 1
ATOM 790 C CA . SER A 1 100 ? 23.479 2.039 -21.010 1.00 67.81 100 SER A CA 1
ATOM 791 C C . SER A 1 100 ? 23.211 0.835 -21.907 1.00 67.81 100 SER A C 1
ATOM 793 O O . SER A 1 100 ? 23.824 -0.218 -21.749 1.00 67.81 100 SER A O 1
ATOM 795 N N . ILE A 1 101 ? 22.247 0.967 -22.821 1.00 63.03 101 ILE A N 1
ATOM 796 C CA . ILE A 1 101 ? 21.870 -0.112 -23.742 1.00 63.03 101 ILE A CA 1
ATOM 797 C C . ILE A 1 101 ? 22.642 0.064 -25.049 1.00 63.03 101 ILE A C 1
ATOM 799 O O . ILE A 1 101 ? 22.479 1.060 -25.757 1.00 63.03 101 ILE A O 1
ATOM 803 N N . TYR A 1 102 ? 23.467 -0.925 -25.395 1.00 57.28 102 TYR A N 1
ATOM 804 C CA . TYR A 1 102 ? 24.071 -0.997 -26.721 1.00 57.28 102 TYR A CA 1
ATOM 805 C C . TYR A 1 102 ? 22.980 -1.314 -27.749 1.00 57.28 102 TYR A C 1
ATOM 807 O O . TYR A 1 102 ? 22.469 -2.433 -27.810 1.00 57.28 102 TYR A O 1
ATOM 815 N N . ARG A 1 103 ? 22.600 -0.316 -28.553 1.00 58.53 103 ARG A N 1
ATOM 816 C CA . ARG A 1 103 ? 21.654 -0.499 -29.656 1.00 58.53 103 ARG A CA 1
ATOM 817 C C . ARG A 1 103 ? 22.432 -0.776 -30.945 1.00 58.53 103 ARG A C 1
ATOM 819 O O . ARG A 1 103 ? 23.174 0.106 -31.383 1.00 58.53 103 ARG A O 1
ATOM 826 N N . PRO A 1 104 ? 22.275 -1.954 -31.578 1.00 56.47 104 PRO A N 1
ATOM 827 C CA . PRO A 1 104 ? 22.817 -2.162 -32.913 1.00 56.47 104 PRO A CA 1
ATOM 828 C C . PRO A 1 104 ? 22.205 -1.138 -33.878 1.00 56.47 104 PRO A C 1
ATOM 830 O O . PRO A 1 104 ? 21.047 -0.731 -33.730 1.00 56.47 104 PRO A O 1
ATOM 833 N N . SER A 1 105 ? 23.003 -0.680 -34.844 1.00 56.00 105 SER A N 1
ATOM 834 C CA . SER A 1 105 ? 22.575 0.335 -35.805 1.00 56.00 105 SER A CA 1
ATOM 835 C C . SER A 1 105 ? 21.373 -0.148 -36.625 1.00 56.00 105 SER A C 1
ATOM 837 O O . SER A 1 105 ? 21.160 -1.345 -36.821 1.00 56.00 105 SER A O 1
ATOM 839 N N . TYR A 1 106 ? 20.580 0.798 -37.129 1.00 57.78 106 TYR A N 1
ATOM 840 C CA . TYR A 1 106 ? 19.349 0.534 -37.884 1.00 57.78 106 TYR A CA 1
ATOM 841 C C . TYR A 1 106 ? 19.523 -0.483 -39.034 1.00 57.78 106 TYR A C 1
ATOM 843 O O . TYR A 1 106 ? 18.636 -1.298 -39.277 1.00 57.78 106 TYR A O 1
ATOM 851 N N . LEU A 1 107 ? 20.689 -0.490 -39.691 1.00 57.44 107 LEU A N 1
ATOM 852 C CA . LEU A 1 107 ? 21.026 -1.423 -40.775 1.00 57.44 107 LEU A CA 1
ATOM 853 C C . LEU A 1 107 ? 21.092 -2.888 -40.312 1.00 57.44 107 LEU A C 1
ATOM 855 O O . LEU A 1 107 ? 20.676 -3.778 -41.048 1.00 57.44 107 LEU A O 1
ATOM 859 N N . VAL A 1 108 ? 21.564 -3.143 -39.089 1.00 60.81 108 VAL A N 1
ATOM 860 C CA . VAL A 1 108 ? 21.632 -4.496 -38.512 1.00 60.81 108 VAL A CA 1
ATOM 861 C C . VAL A 1 108 ? 20.223 -5.008 -38.198 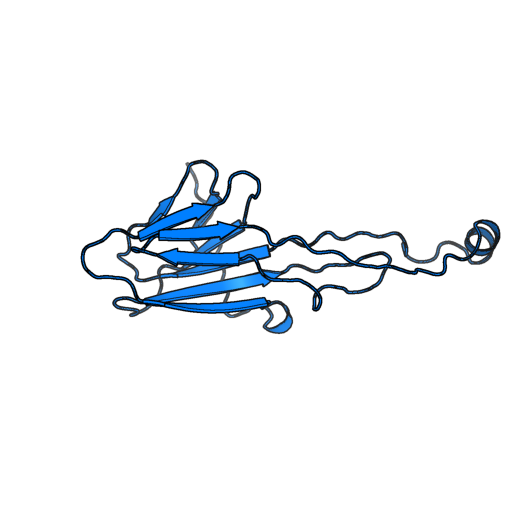1.00 60.81 108 VAL A C 1
ATOM 863 O O . VAL A 1 108 ? 19.895 -6.142 -38.537 1.00 60.81 108 VAL A O 1
ATOM 866 N N . LYS A 1 109 ? 19.345 -4.142 -37.664 1.00 56.72 109 LYS A N 1
ATOM 867 C CA . LYS A 1 109 ? 17.938 -4.484 -37.377 1.00 56.72 109 LYS A CA 1
ATOM 868 C C . LYS A 1 109 ? 17.155 -4.908 -38.633 1.00 56.72 109 LYS A C 1
ATOM 870 O O . LYS A 1 109 ? 16.285 -5.764 -38.533 1.00 56.72 109 LYS A O 1
ATOM 875 N N . GLN A 1 110 ? 17.449 -4.335 -39.807 1.00 58.53 110 GLN A N 1
ATOM 876 C CA . GLN A 1 110 ? 16.800 -4.738 -41.066 1.00 58.53 110 GLN A CA 1
ATOM 877 C C . GLN A 1 110 ? 17.323 -6.075 -41.614 1.00 58.53 110 GLN A C 1
ATOM 879 O O . GLN A 1 110 ? 16.571 -6.799 -42.264 1.00 58.53 110 GLN A O 1
ATOM 884 N N . ALA A 1 111 ? 18.591 -6.407 -41.351 1.00 65.56 111 ALA A N 1
ATOM 885 C CA . ALA A 1 111 ? 19.222 -7.637 -41.826 1.00 65.56 111 ALA A CA 1
ATOM 886 C C . ALA A 1 111 ? 18.815 -8.881 -41.011 1.00 65.56 111 ALA A C 1
ATOM 888 O O . ALA A 1 111 ? 18.753 -9.975 -41.564 1.00 65.56 111 ALA A O 1
ATOM 889 N N . GLU A 1 112 ? 18.511 -8.722 -39.718 1.00 64.25 112 GLU A N 1
ATOM 890 C CA . GLU A 1 112 ? 18.160 -9.828 -38.807 1.00 64.25 112 GLU A CA 1
ATOM 891 C C . GLU A 1 112 ? 16.691 -10.298 -38.911 1.00 64.25 112 GLU A C 1
ATOM 893 O O . GLU A 1 112 ? 16.306 -11.275 -38.268 1.00 64.25 112 GLU A O 1
ATOM 898 N N . GLY A 1 113 ? 15.867 -9.650 -39.744 1.00 58.03 113 GLY A N 1
ATOM 899 C CA . GLY A 1 113 ? 14.439 -9.961 -39.883 1.00 58.03 113 GLY A CA 1
ATOM 900 C C . GLY A 1 113 ? 13.594 -9.498 -38.682 1.00 58.03 113 GLY A C 1
ATOM 901 O O . GLY A 1 113 ? 14.109 -8.830 -37.782 1.00 58.03 113 GLY A O 1
ATOM 902 N N . PRO A 1 114 ? 12.277 -9.795 -38.653 1.00 50.88 114 PRO A N 1
ATOM 903 C CA . PRO A 1 114 ? 11.396 -9.392 -37.559 1.00 50.88 114 PRO A CA 1
ATOM 904 C C . PRO A 1 114 ? 11.769 -10.150 -36.279 1.00 50.88 114 PRO A C 1
ATOM 906 O O . PRO A 1 114 ? 11.242 -11.221 -35.984 1.00 50.88 114 PRO A O 1
ATOM 909 N N . SER A 1 115 ? 12.710 -9.606 -35.514 1.00 53.62 115 SER A N 1
ATOM 910 C CA . SER A 1 115 ? 12.971 -10.055 -34.152 1.00 53.62 115 SER A CA 1
ATOM 911 C C . SER A 1 115 ? 11.817 -9.613 -33.247 1.00 53.62 115 SER A C 1
ATOM 913 O O . SER A 1 115 ? 11.208 -8.565 -33.475 1.00 53.62 115 SER A O 1
ATOM 915 N N . MET A 1 116 ? 11.482 -10.441 -32.242 1.00 47.44 116 MET A N 1
ATOM 916 C CA . MET A 1 116 ? 10.529 -10.103 -31.170 1.00 47.44 116 MET A CA 1
ATOM 917 C C . MET A 1 116 ? 10.725 -8.649 -30.728 1.00 47.44 116 MET A C 1
ATOM 919 O O . MET A 1 116 ? 11.876 -8.210 -30.713 1.00 47.44 116 MET A O 1
ATOM 923 N N . PRO A 1 117 ? 9.661 -7.913 -30.355 1.00 51.28 117 PRO A N 1
ATOM 924 C CA . PRO A 1 117 ? 9.755 -6.492 -30.047 1.00 51.28 117 PRO A CA 1
ATOM 925 C C . PRO A 1 117 ? 10.673 -6.274 -28.838 1.00 51.28 117 PRO A C 1
ATOM 927 O O . PRO A 1 117 ? 10.226 -6.208 -27.701 1.00 51.28 117 PRO A O 1
ATOM 930 N N . ARG A 1 118 ? 11.982 -6.148 -29.090 1.00 54.34 118 ARG A N 1
ATOM 931 C CA . ARG A 1 118 ? 12.994 -5.745 -28.105 1.00 54.34 118 ARG A CA 1
ATOM 932 C C . ARG A 1 118 ? 12.778 -4.302 -27.655 1.00 54.34 118 ARG A C 1
ATOM 934 O O . ARG A 1 118 ? 13.341 -3.894 -26.655 1.00 54.34 118 ARG A O 1
ATOM 941 N N . ASP A 1 119 ? 11.908 -3.576 -28.352 1.00 58.09 119 ASP A N 1
ATOM 942 C CA . ASP A 1 119 ? 11.493 -2.213 -28.048 1.00 58.09 119 ASP A CA 1
ATOM 943 C C . ASP A 1 119 ? 10.150 -2.198 -27.261 1.00 58.09 119 ASP A C 1
ATOM 945 O O . ASP A 1 119 ? 9.367 -1.254 -27.364 1.00 58.09 119 ASP A O 1
ATOM 949 N N . SER A 1 120 ? 9.812 -3.263 -26.511 1.00 66.75 120 SER A N 1
ATOM 950 C CA . SER A 1 120 ? 8.611 -3.285 -25.662 1.00 66.75 120 SER A CA 1
ATOM 951 C C . SER A 1 120 ? 8.884 -2.658 -24.296 1.00 66.75 120 SER A C 1
ATOM 953 O O . SER A 1 120 ? 9.785 -3.097 -23.575 1.00 66.75 120 SER A O 1
ATOM 955 N N . VAL A 1 121 ? 8.056 -1.686 -23.916 1.00 75.56 121 VAL A N 1
ATOM 956 C CA . VAL A 1 121 ? 8.033 -1.121 -22.566 1.00 75.56 121 VAL A CA 1
ATOM 957 C C . VAL A 1 121 ? 6.730 -1.529 -21.890 1.00 75.56 121 VAL A C 1
ATOM 959 O O . VAL A 1 121 ? 5.647 -1.131 -22.318 1.00 75.56 121 VAL A O 1
ATOM 962 N N . ILE A 1 122 ? 6.837 -2.325 -20.829 1.00 82.12 122 ILE A N 1
ATOM 963 C CA . ILE A 1 122 ? 5.733 -2.647 -19.926 1.00 82.12 122 ILE A CA 1
ATOM 964 C C . ILE A 1 122 ? 5.995 -1.881 -18.636 1.00 82.12 122 ILE A C 1
ATOM 966 O O . ILE A 1 122 ? 6.829 -2.286 -17.827 1.00 82.12 122 ILE A O 1
ATOM 970 N N . MET A 1 123 ? 5.299 -0.756 -18.468 1.00 82.62 123 MET A N 1
ATOM 971 C CA . MET A 1 123 ? 5.389 0.027 -17.238 1.00 82.62 123 MET A CA 1
ATOM 972 C C . MET A 1 123 ? 4.671 -0.701 -16.101 1.00 82.62 123 MET A C 1
ATOM 974 O O . MET A 1 123 ? 3.522 -1.123 -16.279 1.00 82.62 123 MET A O 1
ATOM 978 N N . PRO A 1 124 ? 5.306 -0.827 -14.929 1.00 85.06 124 PRO A N 1
ATOM 979 C CA . PRO A 1 124 ? 4.713 -1.551 -13.832 1.00 85.06 124 PRO A CA 1
ATOM 980 C C . PRO A 1 124 ? 3.649 -0.713 -13.136 1.00 85.06 124 PRO A C 1
ATOM 982 O O . PRO A 1 124 ? 3.700 0.518 -13.093 1.00 85.06 124 PRO A O 1
ATOM 985 N N . ARG A 1 125 ? 2.702 -1.405 -12.514 1.00 85.56 125 ARG A N 1
ATOM 986 C CA . ARG A 1 125 ? 1.785 -0.838 -11.531 1.00 85.56 125 ARG A CA 1
ATOM 987 C C . ARG A 1 125 ? 2.083 -1.465 -10.183 1.00 85.56 125 ARG A C 1
ATOM 989 O O . ARG A 1 125 ? 2.388 -2.655 -10.116 1.00 85.56 125 ARG A O 1
ATOM 996 N N . GLN A 1 126 ? 1.973 -0.667 -9.126 1.00 88.06 126 GLN A N 1
ATOM 997 C CA . GLN A 1 126 ? 2.002 -1.186 -7.766 1.00 88.06 126 GLN A CA 1
ATOM 998 C C . GLN A 1 126 ? 0.580 -1.280 -7.222 1.00 88.06 126 GLN A C 1
ATOM 1000 O O . GLN A 1 126 ? -0.262 -0.407 -7.451 1.00 88.06 126 GLN A O 1
ATOM 1005 N N . LEU A 1 127 ? 0.322 -2.387 -6.545 1.00 89.75 127 LEU A N 1
ATOM 1006 C CA . LEU A 1 127 ? -0.951 -2.750 -5.955 1.00 89.75 127 LEU A CA 1
ATOM 1007 C C . LEU A 1 127 ? -0.786 -2.776 -4.445 1.00 89.75 127 LEU A C 1
ATOM 1009 O O . LEU A 1 127 ? 0.161 -3.381 -3.946 1.00 89.75 127 LEU A O 1
ATOM 1013 N N . ILE A 1 128 ? -1.714 -2.154 -3.728 1.00 91.69 128 ILE A N 1
ATOM 1014 C CA . ILE A 1 128 ? -1.744 -2.191 -2.270 1.00 91.69 128 ILE A CA 1
ATOM 1015 C C . ILE A 1 128 ? -2.834 -3.156 -1.850 1.00 91.69 128 ILE A C 1
ATOM 1017 O O . ILE A 1 128 ? -3.994 -2.989 -2.214 1.00 91.69 128 ILE A O 1
ATOM 1021 N N . TYR A 1 129 ? -2.455 -4.143 -1.055 1.00 91.00 129 TYR A N 1
ATOM 1022 C CA . TYR A 1 129 ? -3.366 -5.069 -0.417 1.00 91.00 129 TYR A CA 1
ATOM 1023 C C . TYR A 1 129 ? -3.409 -4.808 1.082 1.00 91.00 129 TYR A C 1
ATOM 1025 O O . TYR A 1 129 ? -2.370 -4.794 1.745 1.00 91.00 129 TYR A O 1
ATOM 1033 N N . LEU A 1 130 ? -4.613 -4.610 1.602 1.00 90.75 130 LEU A N 1
ATOM 1034 C CA . LEU A 1 130 ? -4.880 -4.366 3.009 1.00 90.75 130 LEU A CA 1
ATOM 1035 C C . LEU A 1 130 ? -5.693 -5.527 3.563 1.00 90.75 130 LEU A C 1
ATOM 1037 O O . LEU A 1 130 ? -6.846 -5.705 3.178 1.00 90.75 130 LEU A O 1
ATOM 1041 N N . LYS A 1 131 ? -5.123 -6.275 4.506 1.00 90.38 131 LYS A N 1
ATOM 1042 C CA . LYS A 1 131 ? -5.888 -7.199 5.345 1.00 90.38 131 LYS A CA 1
ATOM 1043 C C . LYS A 1 131 ? -6.252 -6.480 6.632 1.00 90.38 131 LYS A C 1
ATOM 1045 O O . LYS A 1 131 ? -5.361 -6.026 7.352 1.00 90.38 131 LYS A O 1
ATOM 1050 N N . VAL A 1 132 ? -7.545 -6.333 6.888 1.00 89.06 132 VAL A N 1
ATOM 1051 C CA . VAL A 1 132 ? -8.073 -5.494 7.970 1.00 89.06 132 VAL A CA 1
ATOM 1052 C C . VAL A 1 132 ? -9.083 -6.263 8.833 1.00 89.06 132 VAL A C 1
ATOM 1054 O O . VAL A 1 132 ? -9.656 -7.254 8.374 1.00 89.06 132 VAL A O 1
ATOM 1057 N N . PRO A 1 133 ? -9.358 -5.804 10.069 1.00 88.44 133 PRO A N 1
ATOM 1058 C CA . PRO A 1 133 ? -10.434 -6.353 10.886 1.00 88.44 133 PRO A CA 1
ATOM 1059 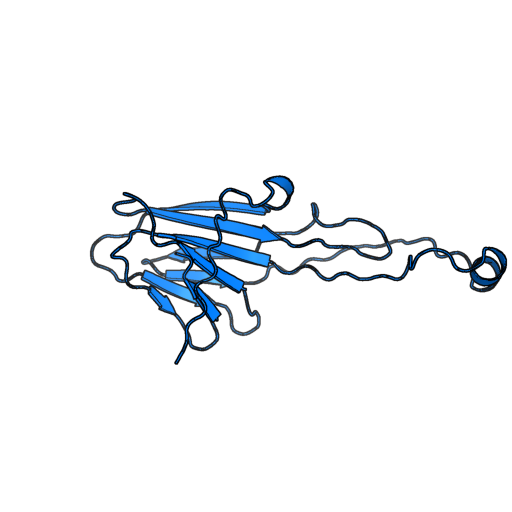C C . PRO A 1 133 ? -11.800 -6.211 10.179 1.00 88.44 133 PRO A C 1
ATOM 1061 O O . PRO A 1 133 ? -12.052 -5.183 9.542 1.00 88.44 133 PRO A O 1
ATOM 1064 N N . PRO A 1 134 ? -12.726 -7.178 10.329 1.00 85.69 134 PRO A N 1
ATOM 1065 C CA . PRO A 1 134 ? -13.992 -7.207 9.587 1.00 85.69 134 PRO A CA 1
ATOM 1066 C C . PRO A 1 134 ? -14.888 -5.992 9.855 1.00 85.69 134 PRO A C 1
ATOM 1068 O O . PRO A 1 134 ? -15.562 -5.495 8.955 1.00 85.69 134 PRO A O 1
ATOM 1071 N N . ASN A 1 135 ? -14.844 -5.481 11.086 1.00 83.56 135 ASN A N 1
ATOM 1072 C CA . ASN A 1 135 ? -15.657 -4.355 11.541 1.00 83.56 135 ASN A CA 1
ATOM 1073 C C . ASN A 1 135 ? -14.916 -3.012 11.452 1.00 83.56 135 ASN A C 1
ATOM 1075 O O . ASN A 1 135 ? -15.353 -2.040 12.060 1.00 83.56 135 ASN A O 1
ATOM 1079 N N . LEU A 1 136 ? -13.768 -2.956 10.768 1.00 86.31 136 LEU A N 1
ATOM 1080 C CA . LEU A 1 136 ? -13.034 -1.708 10.608 1.00 86.31 136 LEU A CA 1
ATOM 1081 C C . LEU A 1 136 ? -13.718 -0.832 9.554 1.00 86.31 136 LEU A C 1
ATOM 1083 O O . LEU A 1 136 ? -13.822 -1.222 8.383 1.00 86.31 136 LEU A O 1
ATOM 1087 N N . ASP A 1 137 ? -14.142 0.357 9.964 1.00 86.62 137 ASP A N 1
ATOM 1088 C CA . ASP A 1 137 ? -14.558 1.413 9.048 1.00 86.62 137 ASP A CA 1
ATOM 1089 C C . ASP A 1 137 ? -13.330 2.034 8.381 1.00 86.62 137 ASP A C 1
ATOM 1091 O O . ASP A 1 137 ? -12.314 2.286 9.033 1.00 86.62 137 ASP A O 1
ATOM 1095 N N . ILE A 1 138 ? -13.419 2.229 7.065 1.00 87.12 138 ILE A N 1
ATOM 1096 C CA . ILE A 1 138 ? -12.333 2.765 6.245 1.00 87.12 138 ILE A CA 1
ATOM 1097 C C . ILE A 1 138 ? -12.835 4.034 5.583 1.00 87.12 138 ILE A C 1
ATOM 1099 O O . ILE A 1 138 ? -13.721 3.985 4.730 1.00 87.12 138 ILE A O 1
ATOM 1103 N N . GLU A 1 139 ? -12.231 5.150 5.958 1.00 90.44 139 GLU A N 1
ATOM 1104 C CA . GLU A 1 139 ? -12.398 6.430 5.279 1.00 90.44 139 GLU A CA 1
ATOM 1105 C C . GLU A 1 139 ? -11.296 6.595 4.235 1.00 90.44 139 GLU A C 1
ATOM 1107 O O . GLU A 1 139 ? -10.152 6.210 4.480 1.00 90.44 139 GLU A O 1
ATOM 1112 N N . TYR A 1 140 ? -11.616 7.158 3.074 1.00 87.00 140 TYR A N 1
ATOM 1113 C CA . TYR A 1 140 ? -10.638 7.400 2.019 1.00 87.00 140 TYR A CA 1
ATOM 1114 C C . TYR A 1 140 ? -10.963 8.672 1.238 1.00 87.00 140 TYR A C 1
ATOM 1116 O O . TYR A 1 140 ? -12.132 9.030 1.089 1.00 87.00 140 TYR A O 1
ATOM 1124 N N . ASP A 1 141 ? -9.918 9.357 0.774 1.00 83.25 141 ASP A N 1
ATOM 1125 C CA . ASP A 1 141 ? -10.051 10.574 -0.033 1.00 83.25 141 ASP A CA 1
ATOM 1126 C C . ASP A 1 141 ? -10.645 10.243 -1.424 1.00 83.25 141 ASP A C 1
ATOM 1128 O O . ASP A 1 141 ? -10.521 9.117 -1.910 1.00 83.25 141 ASP A O 1
ATOM 1132 N N . GLU A 1 142 ? -11.277 11.217 -2.095 1.00 78.50 142 GLU A N 1
ATOM 1133 C CA . GLU A 1 142 ? -11.984 11.014 -3.382 1.00 78.50 142 GLU A CA 1
ATOM 1134 C C . GLU A 1 142 ? -11.085 10.481 -4.513 1.00 78.50 142 GLU A C 1
ATOM 1136 O O . GLU A 1 142 ? -11.553 9.821 -5.440 1.00 78.50 142 GLU A O 1
ATOM 1141 N N . GLU A 1 143 ? -9.783 10.743 -4.422 1.00 76.31 143 GLU A N 1
ATOM 1142 C CA . GLU A 1 143 ? -8.768 10.319 -5.391 1.00 76.31 143 GLU A CA 1
ATOM 1143 C C . GLU A 1 143 ? -8.365 8.843 -5.219 1.00 76.31 143 GLU A C 1
ATOM 1145 O O . GLU A 1 143 ? -7.634 8.284 -6.042 1.00 76.31 143 GLU A O 1
ATOM 1150 N N . VAL A 1 144 ? -8.852 8.179 -4.165 1.00 79.81 144 VAL A N 1
ATOM 1151 C CA . VAL A 1 144 ? -8.533 6.787 -3.854 1.00 79.81 144 VAL A CA 1
ATOM 1152 C C . VAL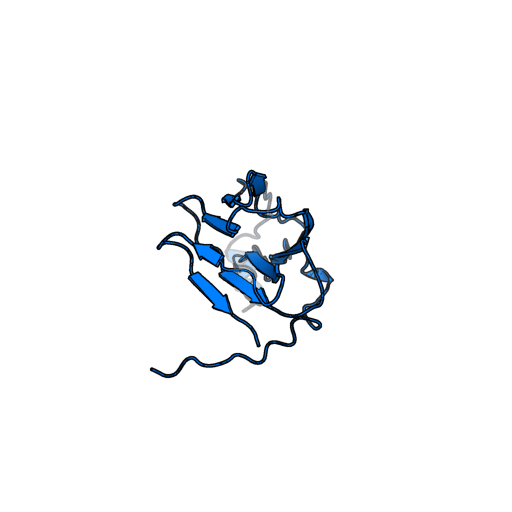 A 1 144 ? -9.617 5.856 -4.383 1.00 79.81 144 VAL A C 1
ATOM 1154 O O . VAL A 1 144 ? -10.757 5.857 -3.922 1.00 79.81 144 VAL A O 1
ATOM 1157 N N . TYR A 1 145 ? -9.231 4.968 -5.299 1.00 83.06 145 TYR A N 1
ATOM 1158 C CA . TYR A 1 145 ? -10.089 3.869 -5.730 1.00 83.06 145 TYR A CA 1
ATOM 1159 C C . TYR A 1 145 ? -9.799 2.598 -4.921 1.00 83.06 145 TYR A C 1
ATOM 1161 O O . TYR A 1 145 ? -8.732 1.991 -5.058 1.00 83.06 145 TYR A O 1
ATOM 1169 N N . ILE A 1 146 ? -10.762 2.189 -4.090 1.00 87.19 146 ILE A N 1
ATOM 1170 C CA . ILE A 1 146 ? -10.675 0.984 -3.256 1.00 87.19 146 ILE A CA 1
ATOM 1171 C C . ILE A 1 146 ? -11.611 -0.106 -3.784 1.00 87.19 146 ILE A C 1
ATOM 1173 O O . ILE A 1 146 ? -12.814 0.106 -3.931 1.00 87.19 146 ILE A O 1
ATOM 1177 N N . ASN A 1 147 ? -11.065 -1.306 -3.991 1.00 90.12 147 ASN A N 1
ATOM 1178 C CA . ASN A 1 147 ? -11.829 -2.521 -4.257 1.00 90.12 147 ASN A CA 1
ATOM 1179 C C . ASN A 1 147 ? -11.896 -3.393 -3.003 1.00 90.12 147 ASN A C 1
ATOM 1181 O O . ASN A 1 147 ? -10.868 -3.827 -2.486 1.00 90.12 147 ASN A O 1
ATOM 1185 N N . PHE A 1 148 ? -13.100 -3.710 -2.541 1.00 87.88 148 PHE A N 1
ATOM 1186 C CA . PHE A 1 148 ? -13.287 -4.697 -1.479 1.00 87.88 148 PHE A CA 1
ATOM 1187 C C . PHE A 1 148 ? -13.320 -6.102 -2.080 1.00 87.88 148 PHE A C 1
ATOM 1189 O O . PHE A 1 148 ? -14.083 -6.363 -3.015 1.00 87.88 148 PHE A O 1
ATOM 1196 N N . VAL A 1 149 ? -12.492 -7.000 -1.549 1.00 84.69 149 VAL A N 1
ATOM 1197 C CA . VAL A 1 149 ? -12.460 -8.410 -1.946 1.00 84.69 149 VAL A CA 1
ATOM 1198 C C . VAL A 1 149 ? -13.176 -9.257 -0.897 1.00 84.69 149 VAL A C 1
ATOM 1200 O O . VAL A 1 149 ? -12.999 -9.054 0.304 1.00 84.69 149 VAL A O 1
ATOM 1203 N N . ASN A 1 150 ? -14.036 -10.161 -1.373 1.00 63.16 150 ASN A N 1
ATOM 1204 C CA . ASN A 1 150 ? -14.885 -11.028 -0.550 1.00 63.16 150 ASN A CA 1
ATOM 1205 C C . ASN A 1 150 ? -14.308 -12.418 -0.363 1.00 63.16 150 ASN A C 1
ATOM 1207 O O . ASN A 1 150 ? -13.439 -12.867 -1.141 1.00 63.16 150 ASN A O 1
#

Secondary structure (DSSP, 8-state):
---------GGGS-GGGEEEEEEEEPPTTS-EEEEE-TT---EEEEE--S--SSEEEEEEEE---EETTEE-GGGPPPPEEEEETTEEEEE-----------PPPHHHHHHS-S---TT-EE---EEEEEE--TT--EEE-TT--EEEE-

Sequence (150 aa):
MAGSSIKGELENIDSERLLKREQLKLQPGQPFSFKVSADYFPMVYVDKKGDQANRIEVSIYSTAFILEGFDMSQEMTPLQILFQKNTLSVAPVPMNYNLSIYRPSYLVKQAEGPSMPRDSVIMPRQLIYLKVPPNLDIEYDEEVYINFVN

Foldseek 3Di:
DDPPADQDPVVPPDPVFWQDKDKDFADPPAAAEEEEDPVDAAAEEEEQDDPCVGMKMKIKGKDFWAALNDTCSNVDHTWDWDADNNYTYTYHDDDDDDDDDDDDDPVVVVVVPDDDPSRDGDHMGMHMYMYDHNPHDYHYDPSYDYHYHD